Protein AF-J7TRX0-F1 (afdb_monomer_lite)

Secondary structure (DSSP, 8-state):
-HHHHHHHHHSS-HHHHHHHHHHHHHHHHHHHHHHHHHHHHHTT-SS-HHHHHHHHHHHHHHHHHHHHHTT-GGGHHHHHHHHHHHHHHHHHHHHHHHHHHHHHHHH--

pLDDT: mean 72.11, std 11.21, range [53.03, 91.88]

Sequence (109 aa):
MWNRFATSIYHDGTLHLFFVTYMQGYLLVLYLGGVFYYAFTYKRMGDGATLGLYAFLYLFGGILFHLISETKSQYTLPYIYLHIPMIAAGYNHMTQILTRYLKNSRKSS

Organism: NCBI:txid1200793

Foldseek 3Di:
DVVVVVCLCVPPHPNVVVVVVVVVVVVVLLLVLLVLLCVVVVVVDDPCVPVVVVSVCLSCVLVVCCVVCVVPCPPNVVSSVVSVVSSVVSVVVVVVVVVVVVVVVVVVD

Structure (mmCIF, N/CA/C/O backbone):
data_AF-J7TRX0-F1
#
_entry.id   AF-J7TRX0-F1
#
loop_
_atom_site.group_PDB
_atom_site.id
_atom_site.type_symbol
_atom_site.label_atom_id
_atom_site.label_alt_id
_atom_site.label_comp_id
_atom_site.label_asym_id
_atom_site.label_entity_id
_atom_site.label_seq_id
_atom_site.pdbx_PDB_ins_code
_atom_site.Cartn_x
_atom_site.Cartn_y
_atom_site.Cartn_z
_atom_site.occupancy
_atom_site.B_iso_or_equiv
_atom_site.auth_seq_id
_atom_site.auth_comp_id
_atom_site.auth_asym_id
_atom_site.auth_atom_id
_atom_site.pdbx_PDB_model_num
ATOM 1 N N . MET A 1 1 ? 21.380 -20.285 -25.958 1.00 53.56 1 MET A N 1
ATOM 2 C CA . MET A 1 1 ? 20.034 -20.165 -25.342 1.00 53.56 1 MET A CA 1
ATOM 3 C C . MET A 1 1 ? 19.886 -18.903 -24.493 1.00 53.56 1 MET A C 1
ATOM 5 O O . MET A 1 1 ? 18.871 -18.236 -24.631 1.00 53.56 1 MET A O 1
ATOM 9 N N . TRP A 1 2 ? 20.905 -18.518 -23.714 1.00 58.03 2 TRP A N 1
ATOM 10 C CA . TRP A 1 2 ? 20.918 -17.302 -22.881 1.00 58.03 2 TRP A CA 1
ATOM 11 C C . TRP A 1 2 ? 20.509 -16.012 -23.619 1.00 58.03 2 TRP A C 1
ATOM 13 O O . TRP A 1 2 ? 19.644 -15.282 -23.149 1.00 58.03 2 TRP A O 1
ATOM 23 N N . ASN A 1 3 ? 21.031 -15.793 -24.833 1.00 67.88 3 ASN A N 1
ATOM 24 C CA . ASN A 1 3 ? 20.712 -14.599 -25.626 1.00 67.88 3 ASN A CA 1
ATOM 25 C C . ASN A 1 3 ? 19.229 -14.468 -25.994 1.00 67.88 3 ASN A C 1
ATOM 27 O O . ASN A 1 3 ? 18.726 -13.352 -25.993 1.00 67.88 3 ASN A O 1
ATOM 31 N N . ARG A 1 4 ? 18.524 -15.577 -26.278 1.00 64.19 4 ARG A N 1
ATOM 32 C CA . ARG A 1 4 ? 17.093 -15.562 -26.649 1.00 64.19 4 ARG A CA 1
ATOM 33 C C . ARG A 1 4 ? 16.183 -15.330 -25.444 1.00 64.19 4 ARG A C 1
ATOM 35 O O . ARG A 1 4 ? 15.156 -14.677 -25.564 1.00 64.19 4 ARG A O 1
ATOM 42 N N . PHE A 1 5 ? 16.577 -15.853 -24.285 1.00 66.50 5 PHE A N 1
ATOM 43 C CA . PHE A 1 5 ? 15.843 -15.653 -23.041 1.00 66.50 5 PHE A CA 1
ATOM 44 C C . PHE A 1 5 ? 15.987 -14.209 -22.543 1.00 66.50 5 PHE A C 1
ATOM 46 O O . PHE A 1 5 ? 14.991 -13.564 -22.237 1.00 66.50 5 PHE A O 1
ATOM 53 N N . ALA A 1 6 ? 17.209 -13.665 -22.564 1.00 66.50 6 ALA A N 1
ATOM 54 C CA . ALA A 1 6 ? 17.463 -12.270 -22.212 1.00 66.50 6 ALA A CA 1
ATOM 55 C C . ALA A 1 6 ? 16.731 -11.298 -23.157 1.00 66.50 6 ALA A C 1
ATOM 57 O O . ALA A 1 6 ? 16.027 -10.409 -22.689 1.00 66.50 6 ALA A O 1
ATOM 58 N N . THR A 1 7 ? 16.796 -11.501 -24.479 1.00 63.34 7 THR A N 1
ATOM 59 C CA . THR A 1 7 ? 16.025 -10.660 -25.420 1.00 63.34 7 THR A CA 1
ATOM 60 C C . THR A 1 7 ? 14.518 -10.780 -25.203 1.00 63.34 7 THR A C 1
ATOM 62 O O . THR A 1 7 ? 13.842 -9.763 -25.204 1.00 63.34 7 THR A O 1
ATOM 65 N N . SER A 1 8 ? 13.986 -11.970 -24.914 1.00 66.31 8 SER A N 1
ATOM 66 C CA . SER A 1 8 ? 12.557 -12.144 -24.618 1.00 66.31 8 SER A CA 1
ATOM 67 C C . SER A 1 8 ? 12.074 -11.422 -23.349 1.00 66.31 8 SER A C 1
ATOM 69 O O . SER A 1 8 ? 10.871 -11.182 -23.232 1.00 66.31 8 SER A O 1
ATOM 71 N N . ILE A 1 9 ? 12.963 -11.128 -22.395 1.00 65.44 9 ILE A N 1
ATOM 72 C CA . ILE A 1 9 ? 12.647 -10.390 -21.160 1.00 65.44 9 ILE A CA 1
ATOM 73 C C . ILE A 1 9 ? 12.759 -8.874 -21.372 1.00 65.44 9 ILE A C 1
ATOM 75 O O . ILE A 1 9 ? 11.979 -8.121 -20.792 1.00 65.44 9 ILE A O 1
ATOM 79 N N . TYR A 1 10 ? 13.715 -8.425 -22.192 1.00 63.28 10 TYR A N 1
ATOM 80 C CA . TYR A 1 10 ? 14.049 -7.003 -22.344 1.00 63.28 10 TYR A CA 1
ATOM 81 C C . TYR A 1 10 ? 13.484 -6.330 -23.605 1.00 63.28 10 TYR A C 1
ATOM 83 O O . TYR A 1 10 ? 13.341 -5.114 -23.607 1.00 63.28 10 TYR A O 1
ATOM 91 N N . HIS A 1 11 ? 13.161 -7.081 -24.659 1.00 62.19 11 HIS A N 1
ATOM 92 C CA . HIS A 1 11 ? 12.665 -6.553 -25.934 1.00 62.19 11 HIS A CA 1
ATOM 93 C C . HIS A 1 11 ? 11.285 -7.129 -26.256 1.00 62.19 11 HIS A C 1
ATOM 95 O O . HIS A 1 11 ? 11.223 -8.182 -26.887 1.00 62.19 11 HIS A O 1
ATOM 101 N N . ASP A 1 12 ? 10.216 -6.463 -25.795 1.00 64.25 12 ASP A N 1
ATOM 102 C CA . ASP A 1 12 ? 8.802 -6.592 -26.225 1.00 64.25 12 ASP A CA 1
ATOM 103 C C . ASP A 1 12 ? 8.286 -8.014 -26.545 1.00 64.25 12 ASP A C 1
ATOM 105 O O . ASP A 1 12 ? 7.372 -8.223 -27.343 1.00 64.25 12 ASP A O 1
ATOM 109 N N . GLY A 1 13 ? 8.878 -9.029 -25.915 1.00 70.81 13 GLY A N 1
ATOM 110 C CA . GLY A 1 13 ? 8.511 -10.426 -26.068 1.00 70.81 13 GLY A CA 1
ATOM 111 C C . GLY A 1 13 ? 7.375 -10.809 -25.125 1.00 70.81 13 GLY A C 1
ATOM 112 O O . GLY A 1 13 ? 7.032 -10.094 -24.185 1.00 70.81 13 GLY A O 1
ATOM 113 N N . THR A 1 14 ? 6.814 -12.000 -25.307 1.00 74.62 14 THR A N 1
ATOM 114 C CA . THR A 1 14 ? 5.705 -12.493 -24.472 1.00 74.62 14 THR A CA 1
ATOM 115 C C . THR A 1 14 ? 6.067 -12.568 -22.981 1.00 74.62 14 THR A C 1
ATOM 117 O O . THR A 1 14 ? 5.218 -12.316 -22.129 1.00 74.62 14 THR A O 1
ATOM 120 N N . LEU A 1 15 ? 7.333 -12.865 -22.649 1.00 75.50 15 LEU A N 1
ATOM 121 C CA . LEU A 1 15 ? 7.813 -12.849 -21.261 1.00 75.50 15 LEU A CA 1
ATOM 122 C C . LEU A 1 15 ? 7.917 -11.428 -20.700 1.00 75.50 15 LEU A C 1
ATOM 124 O O . LEU A 1 15 ? 7.536 -11.221 -19.552 1.00 75.50 15 LEU A O 1
ATOM 128 N N . HIS A 1 16 ? 8.379 -10.458 -21.493 1.00 76.12 16 HIS A N 1
ATOM 129 C CA . HIS A 1 16 ? 8.372 -9.047 -21.106 1.00 76.12 16 HIS A CA 1
ATOM 130 C C . HIS A 1 16 ? 6.960 -8.598 -20.706 1.00 76.12 16 HIS A C 1
ATOM 132 O O . HIS A 1 16 ? 6.764 -8.099 -19.599 1.00 76.12 16 HIS A O 1
ATOM 138 N N . LEU A 1 17 ? 5.965 -8.884 -21.554 1.00 77.44 17 LEU A N 1
ATOM 139 C CA . LEU A 1 17 ? 4.565 -8.555 -21.281 1.00 77.44 17 LEU A CA 1
ATOM 140 C C . LEU A 1 17 ? 4.064 -9.227 -19.994 1.00 77.44 17 LEU A C 1
ATOM 142 O O . LEU A 1 17 ? 3.476 -8.565 -19.145 1.00 77.44 17 LEU A O 1
ATOM 146 N N . PHE A 1 18 ? 4.354 -10.520 -19.811 1.00 82.81 18 PHE A N 1
ATOM 147 C CA . PHE A 1 18 ? 3.988 -11.248 -18.595 1.00 82.81 18 PHE A CA 1
ATOM 148 C C . PHE A 1 18 ? 4.571 -10.599 -17.332 1.00 82.81 18 PHE A C 1
ATOM 150 O O . PHE A 1 18 ? 3.840 -10.366 -16.369 1.00 82.81 18 PHE A O 1
ATOM 157 N N . PHE A 1 19 ? 5.868 -10.275 -17.332 1.00 79.19 19 PHE A N 1
ATOM 158 C CA . PHE A 1 19 ? 6.520 -9.641 -16.186 1.00 79.19 19 PHE A CA 1
ATOM 159 C C . PHE A 1 19 ? 5.966 -8.242 -15.907 1.00 79.19 19 PHE A C 1
ATOM 161 O O . PHE A 1 19 ? 5.718 -7.918 -14.746 1.00 79.19 19 PHE A O 1
ATOM 168 N N . VAL A 1 20 ? 5.728 -7.433 -16.943 1.00 79.12 20 VAL A N 1
ATOM 169 C CA . VAL A 1 20 ? 5.147 -6.091 -16.793 1.00 79.12 20 VAL A CA 1
ATOM 170 C C . VAL A 1 20 ? 3.745 -6.178 -16.196 1.00 79.12 20 VAL A C 1
ATOM 172 O O . VAL A 1 20 ? 3.486 -5.551 -15.170 1.00 79.12 20 VAL A O 1
ATOM 175 N N . THR A 1 21 ? 2.862 -7.006 -16.760 1.00 81.06 21 THR A N 1
ATOM 176 C CA . THR A 1 21 ? 1.493 -7.172 -16.249 1.00 81.06 21 THR A CA 1
ATOM 177 C C . THR A 1 21 ? 1.485 -7.717 -14.821 1.00 81.06 21 THR A C 1
ATOM 179 O O . THR A 1 21 ? 0.727 -7.234 -13.979 1.00 81.06 21 THR A O 1
ATOM 182 N N . TYR A 1 22 ? 2.355 -8.682 -14.511 1.00 84.06 22 TYR A N 1
ATOM 183 C CA . TYR A 1 22 ? 2.491 -9.215 -13.157 1.00 84.06 22 TYR A CA 1
ATOM 184 C C . TYR A 1 22 ? 2.913 -8.131 -12.156 1.00 84.06 22 TYR A C 1
ATOM 186 O O . TYR A 1 22 ? 2.289 -7.983 -11.105 1.00 84.06 22 TYR A O 1
ATOM 194 N N . MET A 1 23 ? 3.939 -7.339 -12.483 1.00 81.56 23 MET A N 1
ATOM 195 C CA . MET A 1 23 ? 4.430 -6.284 -11.592 1.00 81.56 23 MET A CA 1
ATOM 196 C C . MET A 1 23 ? 3.418 -5.149 -11.430 1.00 81.56 23 MET A C 1
ATOM 198 O O . MET A 1 23 ? 3.254 -4.639 -10.323 1.00 81.56 23 MET A O 1
ATOM 202 N N . GLN A 1 24 ? 2.679 -4.802 -12.485 1.00 78.75 24 GLN A N 1
ATOM 203 C CA . GLN A 1 24 ? 1.558 -3.865 -12.398 1.00 78.75 24 GLN A CA 1
ATOM 204 C C . GLN A 1 24 ? 0.457 -4.386 -11.465 1.00 78.75 24 GLN A C 1
ATOM 206 O O . GLN A 1 24 ? -0.037 -3.640 -10.621 1.00 78.75 24 GLN A O 1
ATOM 211 N N . GLY A 1 25 ? 0.113 -5.675 -11.554 1.00 80.81 25 GLY A N 1
ATOM 212 C CA . GLY A 1 25 ? -0.827 -6.314 -10.631 1.00 80.81 25 GLY A CA 1
ATOM 213 C C . GLY A 1 25 ? -0.332 -6.299 -9.181 1.00 80.81 25 GLY A C 1
ATOM 214 O O . GLY A 1 25 ? -1.095 -5.994 -8.267 1.00 80.81 25 GLY A O 1
ATOM 215 N N . TYR A 1 26 ? 0.957 -6.559 -8.961 1.00 82.06 26 TYR A N 1
ATOM 216 C CA . TYR A 1 26 ? 1.570 -6.477 -7.635 1.00 82.06 26 TYR A CA 1
ATOM 217 C C . TYR A 1 26 ? 1.498 -5.058 -7.048 1.00 82.06 26 TYR A C 1
ATOM 219 O O . TYR A 1 26 ? 1.080 -4.876 -5.904 1.00 82.06 26 TYR A O 1
ATOM 227 N N . LEU A 1 27 ? 1.842 -4.041 -7.840 1.00 80.12 27 LEU A N 1
ATOM 228 C CA . LEU A 1 27 ? 1.738 -2.638 -7.436 1.00 80.12 27 LEU A CA 1
ATOM 229 C C . LEU A 1 27 ? 0.292 -2.240 -7.131 1.00 80.12 27 LEU A C 1
ATOM 231 O O . LEU A 1 27 ? 0.041 -1.575 -6.129 1.00 80.12 27 LEU A O 1
ATOM 235 N N . LEU A 1 28 ? -0.668 -2.703 -7.935 1.00 81.69 28 LEU A N 1
ATOM 236 C CA . LEU A 1 28 ? -2.092 -2.491 -7.683 1.00 81.69 28 LEU A CA 1
ATOM 237 C C . LEU A 1 28 ? -2.511 -3.037 -6.310 1.00 81.69 28 LEU A C 1
ATOM 239 O O . LEU A 1 28 ? -3.189 -2.339 -5.560 1.00 81.69 28 LEU A O 1
ATOM 243 N N . VAL A 1 29 ? -2.083 -4.253 -5.954 1.00 84.75 29 VAL A N 1
ATOM 244 C CA . VAL A 1 29 ? -2.337 -4.843 -4.627 1.00 84.75 29 VAL A CA 1
ATOM 245 C C . VAL A 1 29 ? -1.737 -3.963 -3.526 1.00 84.75 29 VAL A C 1
ATOM 247 O O . VAL A 1 29 ? -2.422 -3.613 -2.568 1.00 84.75 29 VAL A O 1
ATOM 250 N N . LEU A 1 30 ? -0.489 -3.517 -3.672 1.00 83.75 30 LEU A N 1
ATOM 251 C CA . LEU A 1 30 ? 0.126 -2.615 -2.695 1.00 83.75 30 LEU A CA 1
ATOM 252 C C . LEU A 1 30 ? -0.680 -1.318 -2.515 1.00 83.75 30 LEU A C 1
ATOM 254 O O . LEU A 1 30 ? -0.970 -0.924 -1.382 1.00 83.75 30 LEU A O 1
ATOM 258 N N . TYR A 1 31 ? -1.109 -0.690 -3.609 1.00 78.50 31 TYR A N 1
ATOM 259 C CA . TYR A 1 31 ? -1.929 0.518 -3.545 1.00 78.50 31 TYR A CA 1
ATOM 260 C C . TYR A 1 31 ? -3.297 0.268 -2.899 1.00 78.50 31 TYR A C 1
ATOM 262 O O . TYR A 1 31 ? -3.725 1.067 -2.065 1.00 78.50 31 TYR A O 1
ATOM 270 N N . LEU A 1 32 ? -3.956 -0.855 -3.201 1.00 81.38 32 LEU A N 1
ATOM 271 C CA . LEU A 1 32 ? -5.229 -1.230 -2.578 1.00 81.38 32 LEU A CA 1
ATOM 272 C C . LEU A 1 32 ? -5.108 -1.372 -1.056 1.00 81.38 32 LEU A C 1
ATOM 274 O O . LEU A 1 32 ? -5.974 -0.886 -0.330 1.00 81.38 32 LEU A O 1
ATOM 278 N N . GLY A 1 33 ? -4.023 -1.966 -0.552 1.00 82.38 33 GLY A N 1
ATOM 279 C CA . GLY A 1 33 ? -3.773 -2.032 0.891 1.00 82.38 33 GLY A CA 1
ATOM 280 C C . GLY A 1 33 ? -3.647 -0.654 1.545 1.00 82.38 33 GLY A C 1
ATOM 281 O O . GLY A 1 33 ? -4.206 -0.427 2.620 1.00 82.38 33 GLY A O 1
ATOM 282 N N . GLY A 1 34 ? -2.985 0.294 0.873 1.00 79.12 34 GLY A N 1
ATOM 283 C CA . GLY A 1 34 ? -2.921 1.692 1.309 1.00 79.12 34 GLY A CA 1
ATOM 284 C C . GLY A 1 34 ? -4.298 2.368 1.334 1.00 79.12 34 GLY A C 1
ATOM 285 O O . GLY A 1 34 ? -4.649 3.036 2.309 1.00 79.12 34 GLY A O 1
ATOM 286 N N . VAL A 1 35 ? -5.121 2.130 0.309 1.00 79.12 35 VAL A N 1
ATOM 287 C CA . VAL A 1 35 ? -6.510 2.617 0.251 1.00 79.12 35 VAL A CA 1
ATOM 288 C C . VAL A 1 35 ? -7.354 2.034 1.387 1.00 79.12 35 VAL A C 1
ATOM 290 O O . VAL A 1 35 ? -8.104 2.773 2.023 1.00 79.12 35 VAL A O 1
ATOM 293 N N . PHE A 1 36 ? -7.218 0.742 1.703 1.00 81.19 36 PHE A N 1
ATOM 294 C CA . PHE A 1 36 ? -7.931 0.131 2.829 1.00 81.19 36 PHE A CA 1
ATOM 295 C C . PHE A 1 36 ? -7.531 0.749 4.165 1.00 81.19 36 PHE A C 1
ATOM 297 O O . PHE A 1 36 ? -8.404 1.093 4.962 1.00 81.19 36 PHE A O 1
ATOM 304 N N . TYR A 1 37 ? -6.232 0.947 4.398 1.00 78.69 37 TYR A N 1
ATOM 305 C CA . TYR A 1 37 ? -5.752 1.636 5.594 1.00 78.69 37 TYR A CA 1
ATOM 306 C C . TYR A 1 37 ? -6.408 3.010 5.741 1.00 78.69 37 TYR A C 1
ATOM 308 O O . TYR A 1 37 ? -6.943 3.337 6.802 1.00 78.69 37 TYR A O 1
ATOM 316 N N . TYR A 1 38 ? -6.445 3.781 4.655 1.00 73.06 38 TYR A N 1
ATOM 317 C CA . TYR A 1 38 ? -7.095 5.082 4.640 1.00 73.06 38 TYR A CA 1
ATOM 318 C C . TYR A 1 38 ? -8.599 4.990 4.923 1.00 73.06 38 TYR A C 1
ATOM 320 O O . TYR A 1 38 ? -9.086 5.660 5.830 1.00 73.06 38 TYR A O 1
ATOM 328 N N . ALA A 1 39 ? -9.332 4.125 4.216 1.00 76.81 39 ALA A N 1
ATOM 329 C CA . ALA A 1 39 ? -10.782 3.984 4.359 1.00 76.81 39 ALA A CA 1
ATOM 330 C C . ALA A 1 39 ? -11.207 3.652 5.802 1.00 76.81 39 ALA A C 1
ATOM 332 O O . ALA A 1 39 ? -12.226 4.149 6.289 1.00 76.81 39 ALA A O 1
ATOM 333 N N . PHE A 1 40 ? -10.412 2.846 6.512 1.00 74.31 40 PHE A N 1
ATOM 334 C CA . PHE A 1 40 ? -10.683 2.494 7.906 1.00 74.31 40 PHE A CA 1
ATOM 335 C C . PHE A 1 40 ? -10.224 3.553 8.909 1.00 74.31 40 PHE A C 1
ATOM 337 O O . PHE A 1 40 ? -10.846 3.698 9.964 1.00 74.31 40 PHE A O 1
ATOM 344 N N . THR A 1 41 ? -9.176 4.310 8.589 1.00 70.69 41 THR A N 1
ATOM 345 C CA . THR A 1 41 ? -8.653 5.363 9.470 1.00 70.69 41 THR A CA 1
ATOM 346 C C . THR A 1 41 ? -9.468 6.656 9.346 1.00 70.69 41 THR A C 1
ATOM 348 O O . THR A 1 41 ? -9.716 7.315 10.353 1.00 70.69 41 THR A O 1
ATOM 351 N N . TYR A 1 42 ? -10.001 6.953 8.155 1.00 64.75 42 TYR A N 1
ATOM 352 C CA . TYR A 1 42 ? -10.843 8.121 7.867 1.00 64.75 42 TYR A CA 1
ATOM 353 C C . TYR A 1 42 ? -12.075 8.203 8.778 1.00 64.75 42 TYR A C 1
ATOM 355 O O . TYR A 1 42 ? -12.379 9.254 9.331 1.00 64.75 42 TYR A O 1
ATOM 363 N N . LYS A 1 43 ? -12.753 7.072 9.023 1.00 59.75 43 LYS A N 1
ATOM 364 C CA . LYS A 1 43 ? -13.933 7.012 9.908 1.00 59.75 43 LYS A CA 1
ATOM 365 C C . LYS A 1 43 ? -13.624 7.202 11.396 1.00 59.75 43 LYS A C 1
ATOM 367 O O . LYS A 1 43 ? -14.549 7.374 12.184 1.00 59.75 43 LYS A O 1
ATOM 372 N N . ARG A 1 44 ? -12.355 7.097 11.798 1.00 62.31 44 ARG A N 1
ATOM 373 C CA . ARG A 1 44 ? -11.923 7.090 13.204 1.00 62.31 44 ARG A CA 1
ATOM 374 C C . ARG A 1 44 ? -11.378 8.442 13.672 1.00 62.31 44 ARG A C 1
ATOM 376 O O . ARG A 1 44 ? -11.002 8.565 14.832 1.00 62.31 44 ARG A O 1
ATOM 383 N N . MET A 1 45 ? -11.337 9.433 12.783 1.00 56.81 45 MET A N 1
ATOM 384 C CA . MET A 1 45 ? -10.726 10.739 13.009 1.00 56.81 45 MET A CA 1
ATOM 385 C C . MET A 1 45 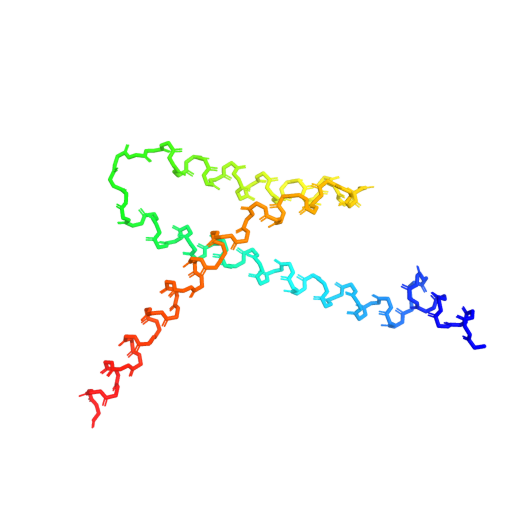? -11.799 11.832 12.997 1.00 56.81 45 MET A C 1
ATOM 387 O O . MET A 1 45 ? -12.295 12.200 11.939 1.00 56.81 45 MET A O 1
ATOM 391 N N . GLY A 1 46 ? -12.165 12.353 14.170 1.00 63.28 46 GLY A N 1
ATOM 392 C CA . GLY A 1 46 ? -12.795 13.680 14.263 1.00 63.28 46 GLY A CA 1
ATOM 393 C C . GLY A 1 46 ? -11.749 14.782 14.051 1.00 63.28 46 GLY A C 1
ATOM 394 O O . GLY A 1 46 ? -10.587 14.512 14.338 1.00 63.28 46 GLY A O 1
ATOM 395 N N . ASP A 1 47 ? -12.160 15.953 13.529 1.00 55.22 47 ASP A N 1
ATOM 396 C CA . ASP A 1 47 ? -11.484 17.264 13.294 1.00 55.22 47 ASP A CA 1
ATOM 397 C C . ASP A 1 47 ? -9.972 17.342 12.951 1.00 55.22 47 ASP A C 1
ATOM 399 O O . ASP A 1 47 ? -9.431 18.417 12.698 1.00 55.22 47 ASP A O 1
ATOM 403 N N . GLY A 1 48 ? -9.260 16.225 12.847 1.00 59.16 48 GLY A N 1
ATOM 404 C CA . GLY A 1 48 ? -7.846 16.126 12.512 1.00 59.16 48 GLY A CA 1
ATOM 405 C C . GLY A 1 48 ? -7.628 16.130 11.005 1.00 59.16 48 GLY A C 1
ATOM 406 O O . GLY A 1 48 ? -7.159 15.142 10.439 1.00 59.16 48 GLY A O 1
ATOM 407 N N . ALA A 1 49 ? -7.954 17.249 10.352 1.00 55.50 49 ALA A N 1
ATOM 408 C CA . ALA A 1 49 ? -7.766 17.472 8.915 1.00 55.50 49 ALA A CA 1
ATOM 409 C C . ALA A 1 49 ? -6.316 17.218 8.435 1.00 55.50 49 ALA A C 1
ATOM 411 O O . ALA A 1 49 ? -6.084 16.898 7.271 1.00 55.50 49 ALA A O 1
ATOM 412 N N . THR A 1 50 ? -5.337 17.286 9.338 1.00 58.78 50 THR A N 1
ATOM 413 C CA . THR A 1 50 ? -3.899 17.155 9.071 1.00 58.78 50 THR A CA 1
ATOM 414 C C . THR A 1 50 ? -3.474 15.761 8.603 1.00 58.78 50 THR A C 1
ATOM 416 O O . THR A 1 50 ? -2.640 15.656 7.707 1.00 58.78 50 THR A O 1
ATOM 419 N N . LEU A 1 51 ? -4.049 14.683 9.149 1.00 59.12 51 LEU A N 1
ATOM 420 C CA . LEU A 1 51 ? -3.683 13.307 8.771 1.00 59.12 51 LEU A CA 1
ATOM 421 C C . LEU A 1 51 ? -4.353 12.862 7.467 1.00 59.12 51 LEU A C 1
ATOM 423 O O . LEU A 1 51 ? -3.730 12.163 6.670 1.00 59.12 51 LEU A O 1
ATOM 427 N N . GLY A 1 52 ? -5.579 13.329 7.208 1.00 57.66 52 GLY A N 1
ATOM 428 C CA . GLY A 1 52 ? -6.252 13.147 5.920 1.00 57.66 52 GLY A CA 1
ATOM 429 C C . GLY A 1 52 ? -5.522 13.859 4.779 1.00 57.66 52 GLY A C 1
ATOM 430 O O . GLY A 1 52 ? -5.366 13.281 3.706 1.00 57.66 52 GLY A O 1
ATOM 431 N N . LEU A 1 53 ? -5.002 15.067 5.032 1.00 57.53 53 LEU A N 1
ATOM 432 C CA . LEU A 1 53 ? -4.190 15.821 4.074 1.00 57.53 53 LEU A CA 1
ATOM 433 C C . LEU A 1 53 ? -2.827 15.156 3.826 1.00 57.53 53 LEU A C 1
ATOM 435 O O . LEU A 1 53 ? -2.413 15.042 2.678 1.00 57.53 53 LEU A O 1
ATOM 439 N N . TYR A 1 54 ? -2.160 14.666 4.880 1.00 61.06 54 TYR A N 1
ATOM 440 C CA . TYR A 1 54 ? -0.912 13.903 4.758 1.00 61.06 54 TYR A CA 1
ATOM 441 C C . TYR A 1 54 ? -1.121 12.613 3.965 1.00 61.06 54 TYR A C 1
ATOM 443 O O . TYR A 1 54 ? -0.355 12.331 3.054 1.00 61.06 54 TYR A O 1
ATOM 451 N N . ALA A 1 55 ? -2.180 11.858 4.257 1.00 59.09 55 ALA A N 1
ATOM 452 C CA . ALA A 1 55 ? -2.510 10.634 3.538 1.00 59.09 55 ALA A CA 1
ATOM 453 C C . ALA A 1 55 ? -2.891 10.903 2.075 1.00 59.09 55 ALA A C 1
ATOM 455 O O . ALA A 1 55 ? -2.480 10.146 1.203 1.00 59.09 55 ALA A O 1
ATOM 456 N N . PHE A 1 56 ? -3.613 11.993 1.789 1.00 62.41 56 PHE A N 1
ATOM 457 C CA . PHE A 1 56 ? -3.922 12.421 0.424 1.00 62.41 56 PHE A CA 1
ATOM 458 C C . PHE A 1 56 ? -2.653 12.819 -0.334 1.00 62.41 56 PHE A C 1
ATOM 460 O O . PHE A 1 56 ? -2.412 12.289 -1.410 1.00 62.41 56 PHE A O 1
ATOM 467 N N . LEU A 1 57 ? -1.793 13.660 0.250 1.00 62.81 57 LEU A N 1
ATOM 468 C CA . LEU A 1 57 ? -0.492 14.040 -0.316 1.00 62.81 57 LEU A CA 1
ATOM 469 C C . LEU A 1 57 ? 0.440 12.842 -0.523 1.00 62.81 57 LEU A C 1
ATOM 471 O O . LEU A 1 57 ? 1.283 12.886 -1.410 1.00 62.81 57 LEU A O 1
ATOM 475 N N . TYR A 1 58 ? 0.286 11.771 0.256 1.00 63.50 58 TYR A N 1
ATOM 476 C CA . TYR A 1 58 ? 1.081 10.551 0.129 1.00 63.50 58 TYR A CA 1
ATOM 477 C C . TYR A 1 58 ? 0.482 9.577 -0.914 1.00 63.50 58 TYR A C 1
ATOM 479 O O . TYR A 1 58 ? 1.185 9.048 -1.762 1.00 63.50 58 TYR A O 1
ATOM 487 N N . LEU A 1 59 ? -0.839 9.403 -0.984 1.00 66.31 59 LEU A N 1
ATOM 488 C CA . LEU A 1 59 ? -1.466 8.607 -2.053 1.00 66.31 59 LEU A CA 1
ATOM 489 C C . LEU A 1 59 ? -1.331 9.287 -3.425 1.00 66.31 59 LEU A C 1
ATOM 491 O O . LEU A 1 59 ? -0.888 8.657 -4.384 1.00 66.31 59 LEU A O 1
ATOM 49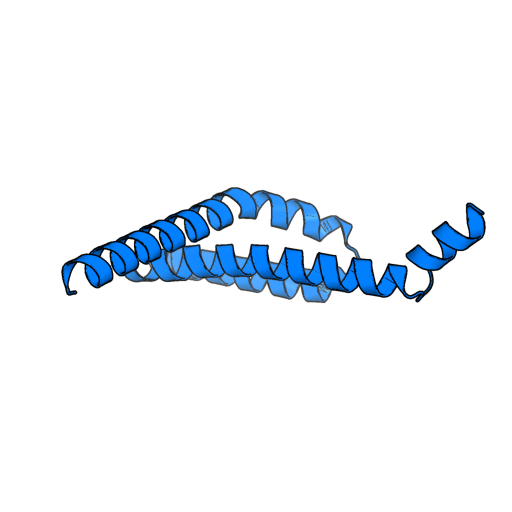5 N N . PHE A 1 60 ? -1.642 10.585 -3.510 1.00 65.06 60 PHE A N 1
ATOM 496 C CA . PHE A 1 60 ? -1.411 11.379 -4.720 1.00 65.06 60 PHE A CA 1
ATOM 497 C C . PHE A 1 60 ? 0.078 11.550 -4.991 1.00 65.06 60 PHE A C 1
ATOM 499 O O . PHE A 1 60 ? 0.475 11.470 -6.144 1.00 65.06 60 PHE A O 1
ATOM 506 N N . GLY A 1 61 ? 0.906 11.726 -3.958 1.00 64.12 61 GLY A N 1
ATOM 507 C CA . GLY A 1 61 ? 2.359 11.784 -4.084 1.00 64.12 61 GLY A CA 1
ATOM 508 C C . GLY A 1 61 ? 2.908 10.515 -4.711 1.00 64.12 61 GLY A C 1
ATOM 509 O O . GLY A 1 61 ? 3.605 10.606 -5.703 1.00 64.12 61 GLY A O 1
ATOM 510 N N . GLY A 1 62 ? 2.527 9.337 -4.220 1.00 64.38 62 GLY A N 1
ATOM 511 C CA . GLY A 1 62 ? 2.927 8.051 -4.782 1.00 64.38 62 GLY A CA 1
ATOM 512 C C . GLY A 1 62 ? 2.461 7.827 -6.205 1.00 64.38 62 GLY A C 1
ATOM 513 O O . GLY A 1 62 ? 3.258 7.387 -7.019 1.00 64.38 62 GLY A O 1
ATOM 514 N N . ILE A 1 63 ? 1.204 8.146 -6.517 1.00 67.56 63 ILE A N 1
ATOM 515 C CA . ILE A 1 63 ? 0.634 7.951 -7.856 1.00 67.56 63 ILE A CA 1
ATOM 516 C C . ILE A 1 63 ? 1.205 8.966 -8.858 1.00 67.56 63 ILE A C 1
ATOM 518 O O . ILE A 1 63 ? 1.627 8.557 -9.937 1.00 67.56 63 ILE A O 1
ATOM 522 N N . LEU A 1 64 ? 1.299 10.260 -8.509 1.00 63.47 64 LEU A N 1
ATOM 523 C CA . LEU A 1 64 ? 1.984 11.260 -9.344 1.00 63.47 64 LEU A CA 1
ATOM 524 C C . LEU A 1 64 ? 3.453 10.906 -9.504 1.00 63.47 64 LEU A C 1
ATOM 526 O O . LEU A 1 64 ? 4.000 11.043 -10.591 1.00 63.47 64 LEU A O 1
ATOM 530 N N . PHE A 1 65 ? 4.098 10.457 -8.431 1.00 62.12 65 PHE A N 1
ATOM 531 C CA . PHE A 1 65 ? 5.492 10.069 -8.481 1.00 62.12 65 PHE A CA 1
ATOM 532 C C . PHE A 1 65 ? 5.676 8.854 -9.379 1.00 62.12 65 PHE A C 1
ATOM 534 O O . PHE A 1 65 ? 6.611 8.837 -10.161 1.00 62.12 65 PHE A O 1
ATOM 541 N N . HIS A 1 66 ? 4.783 7.870 -9.349 1.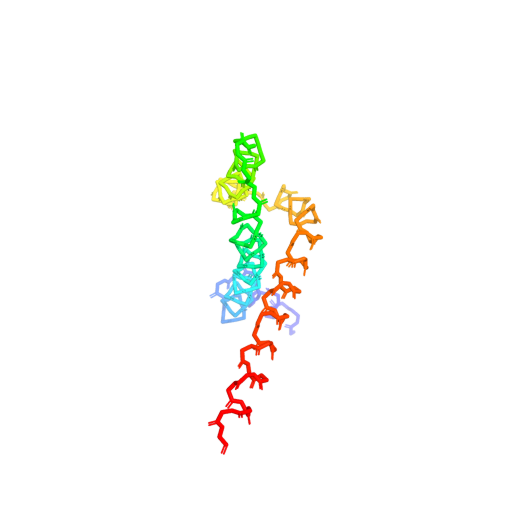00 62.84 66 HIS A N 1
ATOM 542 C CA . HIS A 1 66 ? 4.837 6.716 -10.242 1.00 62.84 66 HIS A CA 1
ATOM 543 C C . HIS A 1 66 ? 4.582 7.103 -11.708 1.00 62.84 66 HIS A C 1
ATOM 545 O O . HIS A 1 66 ? 5.342 6.675 -12.568 1.00 62.84 66 HIS A O 1
ATOM 551 N N . LEU A 1 67 ? 3.606 7.981 -11.986 1.00 63.69 67 LEU A N 1
ATOM 552 C CA . LEU A 1 67 ? 3.350 8.509 -13.336 1.00 63.69 67 LEU A CA 1
ATOM 553 C C . LEU A 1 67 ? 4.521 9.349 -13.877 1.00 63.69 67 LEU A C 1
ATOM 555 O O . LEU A 1 67 ? 4.870 9.249 -15.045 1.00 63.69 67 LEU A O 1
ATOM 559 N N . ILE A 1 68 ? 5.138 10.192 -13.044 1.00 60.34 68 ILE A N 1
ATOM 560 C CA . ILE A 1 68 ? 6.254 11.059 -13.459 1.00 60.34 68 ILE A CA 1
ATOM 561 C C . ILE A 1 68 ? 7.566 10.256 -13.520 1.00 60.34 68 ILE A C 1
ATOM 563 O O . ILE A 1 68 ? 8.372 10.446 -14.430 1.00 60.34 68 ILE A O 1
ATOM 567 N N . SER A 1 69 ? 7.781 9.329 -12.579 1.00 53.03 69 SER A N 1
ATOM 568 C CA . SER A 1 69 ? 8.954 8.440 -12.505 1.00 53.03 69 SER A CA 1
ATOM 569 C C . SER A 1 69 ? 8.856 7.197 -13.382 1.00 53.03 69 SER A C 1
ATOM 571 O O . SER A 1 69 ? 9.809 6.420 -13.412 1.00 53.03 69 SER A O 1
ATOM 573 N N . GLU A 1 70 ? 7.803 7.052 -14.187 1.00 54.12 70 GLU A N 1
ATOM 574 C CA . GLU A 1 70 ? 7.795 6.144 -15.340 1.00 54.12 70 GLU A CA 1
ATOM 575 C C . GLU A 1 70 ? 9.022 6.404 -16.250 1.00 54.12 70 GLU A C 1
ATOM 577 O O . GLU A 1 70 ? 9.508 5.507 -16.933 1.00 54.12 70 GLU A O 1
ATOM 582 N N . THR A 1 71 ? 9.640 7.592 -16.144 1.00 54.28 71 THR A N 1
ATOM 583 C CA . THR A 1 71 ? 10.944 7.903 -16.745 1.00 54.28 71 THR A CA 1
ATOM 584 C C . THR A 1 71 ? 12.186 7.399 -15.981 1.00 54.28 71 THR A C 1
ATOM 586 O O . THR A 1 71 ? 13.225 7.255 -16.626 1.00 54.28 71 THR A O 1
ATOM 589 N N . LYS A 1 72 ? 12.144 7.098 -14.664 1.00 54.41 72 LYS A N 1
ATOM 590 C CA . LYS A 1 72 ? 13.245 6.486 -13.865 1.00 54.41 72 LYS A CA 1
ATOM 591 C C . LYS A 1 72 ? 12.755 5.732 -12.603 1.00 54.41 72 LYS A C 1
ATOM 593 O O . LYS A 1 72 ? 12.462 6.349 -11.577 1.00 54.41 72 LYS A O 1
ATOM 598 N N . SER A 1 73 ? 12.824 4.393 -12.604 1.00 61.22 73 SER A N 1
ATOM 599 C CA . SER A 1 73 ? 12.368 3.521 -11.491 1.00 61.22 73 SER A CA 1
ATOM 600 C C . SER A 1 73 ? 13.091 3.718 -10.145 1.00 61.22 73 SER A C 1
ATOM 602 O O . SER A 1 73 ? 12.552 3.375 -9.090 1.00 61.22 73 SER A O 1
ATOM 604 N N . GLN A 1 74 ? 14.293 4.300 -10.161 1.00 65.62 74 GLN A N 1
ATOM 605 C CA . GLN A 1 74 ? 15.198 4.424 -9.008 1.00 65.62 74 GLN A CA 1
ATOM 606 C C . GLN A 1 74 ? 14.602 5.145 -7.789 1.00 65.62 74 GLN A C 1
ATOM 608 O O . GLN A 1 74 ? 15.060 4.955 -6.667 1.00 65.62 74 GLN A O 1
ATOM 613 N N . TYR A 1 75 ? 13.569 5.955 -7.991 1.00 60.84 75 TYR A N 1
ATOM 614 C CA . TYR A 1 75 ? 12.956 6.735 -6.922 1.00 60.84 75 TYR A CA 1
ATOM 615 C C . TYR A 1 75 ? 11.621 6.162 -6.425 1.00 60.84 75 TYR A C 1
ATOM 617 O O . TYR A 1 75 ? 11.106 6.583 -5.394 1.00 60.84 75 TYR A O 1
ATOM 625 N N . THR A 1 76 ? 11.059 5.186 -7.139 1.00 66.94 76 THR A N 1
ATOM 626 C CA . THR A 1 76 ? 9.807 4.528 -6.750 1.00 66.94 76 THR A CA 1
ATOM 627 C C . THR A 1 76 ? 10.031 3.579 -5.564 1.00 66.94 76 THR A C 1
ATOM 629 O O . THR A 1 76 ? 9.191 3.478 -4.670 1.00 66.94 76 THR A O 1
ATOM 632 N N . LEU A 1 77 ? 11.169 2.877 -5.529 1.00 70.06 77 LEU A N 1
ATOM 633 C CA . LEU A 1 77 ? 11.429 1.812 -4.550 1.00 70.06 77 LEU A CA 1
ATOM 634 C C . LEU A 1 77 ? 11.441 2.282 -3.081 1.00 70.06 77 LEU A C 1
A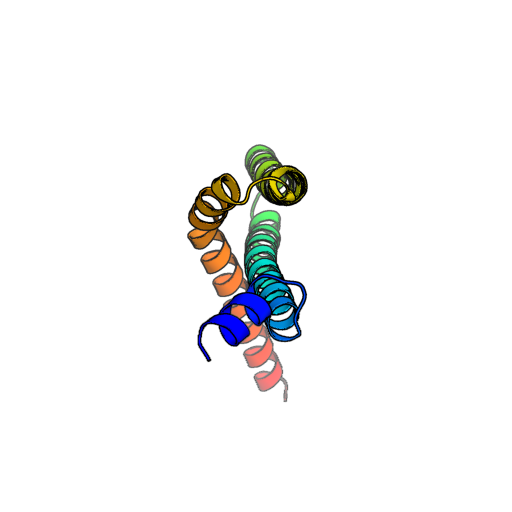TOM 636 O O . LEU A 1 77 ? 10.784 1.632 -2.263 1.00 70.06 77 LEU A O 1
ATOM 640 N N . PRO A 1 78 ? 12.102 3.400 -2.712 1.00 69.81 78 PRO A N 1
ATOM 641 C CA . PRO A 1 78 ? 12.053 3.914 -1.340 1.00 69.81 78 PRO A CA 1
ATOM 642 C C . PRO A 1 78 ? 10.626 4.238 -0.889 1.00 69.81 78 PRO A C 1
ATOM 644 O O . PRO A 1 78 ? 10.262 4.028 0.267 1.00 69.81 78 PRO A O 1
ATOM 647 N N . TYR A 1 79 ? 9.802 4.709 -1.824 1.00 68.38 79 TYR A N 1
ATOM 648 C CA . TYR A 1 79 ? 8.431 5.108 -1.559 1.00 68.38 79 TYR A CA 1
ATOM 649 C C . TYR A 1 79 ? 7.535 3.918 -1.213 1.00 68.38 79 TYR A C 1
ATOM 651 O O . TYR A 1 79 ? 6.761 3.970 -0.256 1.00 68.38 79 TYR A O 1
ATOM 659 N N . ILE A 1 80 ? 7.689 2.819 -1.956 1.00 73.06 80 ILE A N 1
ATOM 660 C CA . ILE A 1 80 ? 7.004 1.554 -1.677 1.00 73.06 80 ILE A CA 1
ATOM 661 C C . ILE A 1 80 ? 7.414 1.021 -0.301 1.00 73.06 80 ILE A C 1
ATOM 663 O O . ILE A 1 80 ? 6.557 0.598 0.470 1.00 73.06 80 ILE A O 1
ATOM 667 N N . TYR A 1 81 ? 8.703 1.087 0.039 1.00 75.88 81 TYR A N 1
ATOM 668 C CA . TYR A 1 81 ? 9.213 0.593 1.321 1.00 75.88 81 TYR A CA 1
ATOM 669 C C . TYR A 1 81 ? 8.595 1.307 2.525 1.00 75.88 81 TYR A C 1
ATOM 671 O O . TYR A 1 81 ? 8.174 0.656 3.482 1.00 75.88 81 TYR A O 1
ATOM 679 N N . LEU A 1 82 ? 8.485 2.636 2.461 1.00 74.12 82 LEU A N 1
ATOM 680 C CA . LEU A 1 82 ? 7.856 3.434 3.517 1.00 74.12 82 LEU A CA 1
ATOM 681 C C . LEU A 1 82 ? 6.354 3.138 3.665 1.00 74.12 82 LEU A C 1
ATOM 683 O O . LEU A 1 82 ? 5.798 3.300 4.750 1.00 74.12 82 LEU A O 1
ATOM 687 N N . HIS A 1 83 ? 5.704 2.656 2.604 1.00 72.69 83 HIS A N 1
ATOM 688 C CA . HIS A 1 83 ? 4.288 2.295 2.617 1.00 72.69 83 HIS A CA 1
ATOM 689 C C . HIS A 1 83 ? 3.981 0.931 3.244 1.00 72.69 83 HIS A C 1
ATOM 691 O O . HIS A 1 83 ? 2.848 0.727 3.688 1.00 72.69 83 HIS A O 1
ATOM 697 N N . ILE A 1 84 ? 4.945 0.003 3.302 1.00 81.62 84 ILE A N 1
ATOM 698 C CA . ILE A 1 84 ? 4.710 -1.392 3.724 1.00 81.62 84 ILE A CA 1
ATOM 699 C C . ILE A 1 84 ? 3.941 -1.503 5.057 1.00 81.62 84 ILE A C 1
ATOM 701 O O . ILE A 1 84 ? 2.961 -2.253 5.097 1.00 81.62 84 ILE A O 1
ATOM 705 N N . PRO A 1 85 ? 4.289 -0.765 6.133 1.00 79.88 85 PRO A N 1
ATOM 706 C CA . PRO A 1 85 ? 3.577 -0.880 7.406 1.00 79.88 85 PRO A CA 1
ATOM 707 C C . PRO A 1 85 ? 2.102 -0.467 7.311 1.00 79.88 85 PRO A C 1
ATOM 709 O O . PRO A 1 85 ? 1.237 -1.117 7.899 1.00 79.88 85 PRO A O 1
ATOM 712 N N . MET A 1 86 ? 1.798 0.583 6.541 1.00 77.44 86 MET A N 1
ATOM 713 C CA . MET A 1 86 ? 0.423 1.055 6.357 1.00 77.44 86 MET A CA 1
ATOM 714 C C . MET A 1 86 ? -0.386 0.097 5.485 1.00 77.44 86 MET A C 1
ATOM 716 O O . MET A 1 86 ? -1.522 -0.218 5.824 1.00 77.44 86 MET A O 1
ATOM 720 N N . ILE A 1 87 ? 0.214 -0.431 4.415 1.00 83.56 87 ILE A N 1
ATOM 721 C CA . ILE A 1 87 ? -0.396 -1.464 3.565 1.00 83.56 87 ILE A CA 1
ATOM 722 C C . ILE A 1 87 ? -0.761 -2.690 4.411 1.00 83.56 87 ILE A C 1
ATOM 724 O O . ILE A 1 87 ? -1.894 -3.172 4.356 1.00 83.56 87 ILE A O 1
ATOM 728 N N . ALA A 1 88 ? 0.171 -3.159 5.246 1.00 86.62 88 ALA A N 1
ATOM 729 C CA . ALA A 1 88 ? -0.055 -4.285 6.144 1.00 86.62 88 ALA A CA 1
ATOM 730 C C . ALA A 1 88 ? -1.183 -4.002 7.150 1.00 86.62 88 ALA A C 1
ATOM 732 O O . ALA A 1 88 ? -2.065 -4.842 7.347 1.00 86.62 88 ALA A O 1
ATOM 733 N N . ALA A 1 89 ? -1.203 -2.807 7.750 1.00 83.38 89 ALA A N 1
ATOM 734 C CA . ALA A 1 89 ? -2.272 -2.393 8.652 1.00 83.38 89 ALA A CA 1
ATOM 735 C C . ALA A 1 89 ? -3.636 -2.338 7.939 1.00 83.38 89 ALA A C 1
ATOM 737 O O . ALA A 1 89 ? -4.623 -2.852 8.468 1.00 83.38 89 ALA A O 1
ATOM 738 N N . GLY A 1 90 ? -3.698 -1.787 6.724 1.00 84.94 90 GLY A N 1
ATOM 739 C CA . GLY A 1 90 ? -4.917 -1.718 5.916 1.00 84.94 90 GLY A CA 1
ATOM 740 C C . GLY A 1 90 ? -5.500 -3.089 5.600 1.00 84.94 90 GLY A C 1
ATOM 741 O O . GLY A 1 90 ? -6.689 -3.326 5.831 1.00 84.94 90 GLY A O 1
ATOM 742 N N . TYR A 1 91 ? -4.654 -4.024 5.167 1.00 89.12 91 TYR A N 1
ATOM 743 C CA . TYR A 1 91 ? -5.069 -5.405 4.934 1.00 89.12 91 TYR A CA 1
ATOM 744 C C . TYR A 1 91 ? -5.509 -6.114 6.212 1.00 89.12 91 TYR A C 1
ATOM 746 O O . TYR A 1 91 ? -6.535 -6.789 6.201 1.00 89.12 91 TYR A O 1
ATOM 754 N N . ASN A 1 92 ? -4.800 -5.930 7.326 1.00 90.31 92 ASN A N 1
ATOM 755 C CA . ASN A 1 92 ? -5.197 -6.507 8.610 1.00 90.31 92 ASN A CA 1
ATOM 756 C C . ASN A 1 92 ? -6.574 -5.991 9.073 1.00 90.31 92 ASN A C 1
ATOM 758 O O . ASN A 1 92 ? -7.414 -6.751 9.552 1.00 90.31 92 ASN A O 1
ATOM 762 N N . HIS A 1 93 ? -6.853 -4.699 8.892 1.00 84.62 93 HIS A N 1
ATOM 763 C CA . HIS A 1 93 ? -8.174 -4.147 9.188 1.00 84.62 93 HIS A CA 1
ATOM 764 C C . HIS A 1 93 ? -9.264 -4.728 8.277 1.00 84.62 93 HIS A C 1
ATOM 766 O O . HIS A 1 93 ? -10.332 -5.108 8.766 1.00 84.62 93 HIS A O 1
ATOM 772 N N . MET A 1 94 ? -8.984 -4.862 6.977 1.00 89.62 94 MET A N 1
ATOM 773 C CA . MET A 1 94 ? -9.901 -5.480 6.017 1.00 89.62 94 MET A CA 1
ATOM 774 C C . MET A 1 94 ? -10.228 -6.927 6.403 1.00 89.62 94 MET A C 1
ATOM 776 O O . MET A 1 94 ? -11.401 -7.298 6.462 1.00 89.62 94 MET A O 1
ATOM 780 N N . THR A 1 95 ? -9.215 -7.744 6.701 1.00 90.81 95 THR A N 1
ATOM 781 C CA . THR A 1 95 ? -9.405 -9.160 7.047 1.00 90.81 95 THR A CA 1
ATOM 782 C C . THR A 1 95 ? -10.180 -9.322 8.347 1.00 90.81 95 THR A C 1
ATOM 784 O O . THR A 1 95 ? -11.062 -10.177 8.425 1.00 90.81 95 THR A O 1
ATOM 787 N N . GLN A 1 96 ? -9.938 -8.476 9.352 1.00 90.31 96 GLN A N 1
ATOM 788 C CA . GLN A 1 96 ? -10.716 -8.479 10.593 1.00 90.31 96 GLN A CA 1
ATOM 789 C C . GLN A 1 96 ? -12.193 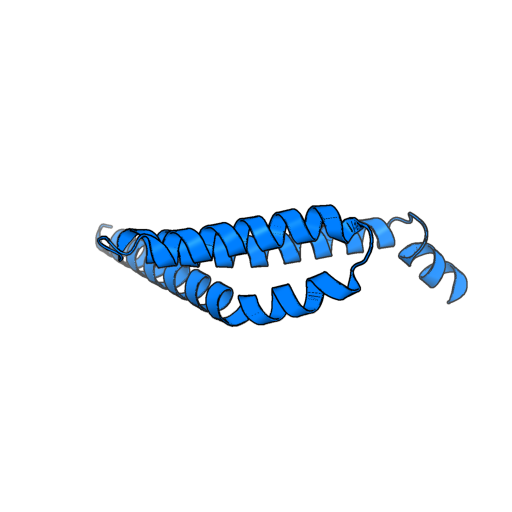-8.172 10.343 1.00 90.31 96 GLN A C 1
ATOM 791 O O . GLN A 1 96 ? -13.067 -8.843 10.896 1.00 90.31 96 GLN A O 1
ATOM 796 N N . ILE A 1 97 ? -12.487 -7.174 9.510 1.00 87.69 97 ILE A N 1
ATOM 797 C CA . ILE A 1 97 ? -13.862 -6.802 9.170 1.00 87.69 97 ILE A CA 1
ATOM 798 C C . ILE A 1 97 ? -14.540 -7.927 8.392 1.00 87.69 97 ILE A C 1
ATOM 800 O O . ILE A 1 97 ? -15.631 -8.352 8.771 1.00 87.69 97 ILE A O 1
ATOM 804 N N . LEU A 1 98 ? -13.870 -8.471 7.376 1.00 90.56 98 LEU A N 1
ATOM 805 C CA . LEU A 1 98 ? -14.372 -9.595 6.591 1.00 90.56 98 LEU A CA 1
ATOM 806 C C . LEU A 1 98 ? -14.664 -10.811 7.481 1.00 90.56 98 LEU A C 1
ATOM 808 O O . LEU A 1 98 ? -15.737 -11.403 7.397 1.00 90.56 98 LEU A O 1
ATOM 812 N N . THR A 1 99 ? -13.757 -11.130 8.406 1.00 91.88 99 THR A N 1
ATOM 813 C CA . THR A 1 99 ? -13.928 -12.237 9.358 1.00 91.88 99 THR A CA 1
ATOM 814 C C . THR A 1 99 ? -15.146 -12.026 10.259 1.00 91.88 99 THR A C 1
ATOM 816 O O . THR A 1 99 ? -15.906 -12.964 10.504 1.00 91.88 99 THR A O 1
ATOM 819 N N . ARG A 1 100 ? -15.375 -10.795 10.741 1.00 90.62 100 ARG A N 1
ATOM 820 C CA . ARG A 1 100 ? -16.564 -10.453 11.542 1.00 90.62 100 ARG A CA 1
ATOM 821 C C . ARG A 1 100 ? -17.852 -10.604 10.733 1.00 90.62 100 ARG A C 1
ATOM 823 O O . ARG A 1 100 ? -18.804 -11.190 11.243 1.00 90.62 100 ARG A 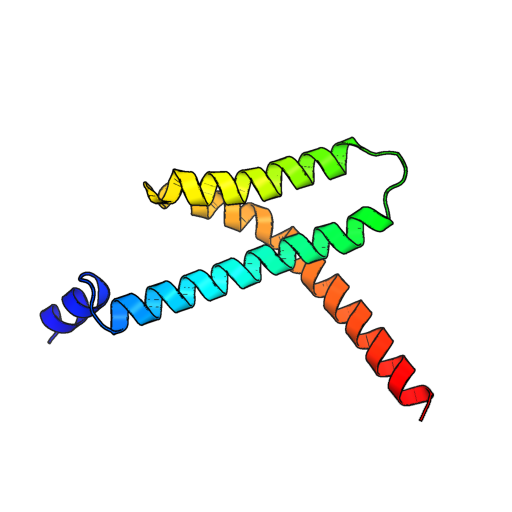O 1
ATOM 830 N N . TYR A 1 101 ? -17.869 -10.136 9.485 1.00 89.69 101 TYR A N 1
ATOM 831 C CA . TYR A 1 101 ? -19.018 -10.295 8.591 1.00 89.69 101 TYR A CA 1
ATOM 832 C C . TYR A 1 101 ? -19.337 -11.768 8.322 1.00 89.69 101 TYR A C 1
ATOM 834 O O . TYR A 1 101 ? -20.479 -12.185 8.509 1.00 89.69 101 TYR A O 1
ATOM 842 N N . LEU A 1 102 ? -18.329 -12.575 7.976 1.00 90.88 102 LEU A N 1
ATOM 843 C CA . LEU A 1 102 ? -18.497 -14.013 7.739 1.00 90.88 102 LEU A CA 1
ATOM 844 C C . LEU A 1 102 ? -19.016 -14.740 8.989 1.00 90.88 102 LEU A C 1
ATOM 846 O O . LEU A 1 102 ? -19.921 -15.569 8.902 1.00 90.88 102 LEU A O 1
ATOM 850 N N . LYS A 1 103 ? -18.491 -14.400 10.174 1.00 90.50 103 LYS A N 1
ATOM 851 C CA . LYS A 1 103 ? -18.936 -14.988 11.447 1.00 90.50 103 LYS A CA 1
ATOM 852 C C . LYS A 1 103 ? -20.381 -14.616 11.796 1.00 90.50 103 LYS A C 1
ATOM 854 O O . LYS A 1 103 ? -21.102 -15.462 12.319 1.00 90.50 103 LYS A O 1
ATOM 859 N N . ASN A 1 104 ? -20.807 -13.385 11.509 1.00 88.62 104 ASN A N 1
ATOM 860 C CA . ASN A 1 104 ? -22.190 -12.950 11.724 1.00 88.62 104 ASN A CA 1
ATOM 861 C C . ASN A 1 104 ? -23.163 -13.601 10.733 1.00 88.62 104 ASN A C 1
ATOM 863 O O . ASN A 1 104 ? -24.224 -14.052 11.149 1.00 88.62 104 ASN A O 1
ATOM 867 N N . SER A 1 105 ? -22.783 -13.723 9.458 1.00 82.81 105 SER A N 1
ATOM 868 C CA . SER A 1 105 ? -23.592 -14.415 8.445 1.00 82.81 105 SER A CA 1
ATOM 869 C C . SER A 1 105 ? -23.826 -15.885 8.809 1.00 82.81 105 SER A C 1
ATOM 871 O O . SER A 1 105 ? -24.943 -16.376 8.685 1.00 82.81 105 SER A O 1
ATOM 873 N N . ARG A 1 106 ? -22.815 -16.559 9.374 1.00 79.62 106 ARG A N 1
ATOM 874 C CA . ARG A 1 106 ? -22.923 -17.955 9.823 1.00 79.62 106 ARG A CA 1
ATOM 875 C C . ARG A 1 106 ? -23.784 -18.158 11.077 1.00 79.62 106 ARG A C 1
ATOM 877 O O . ARG A 1 106 ? -24.233 -19.268 11.307 1.00 79.62 106 ARG A O 1
ATOM 884 N N . LYS A 1 107 ? -23.979 -17.124 11.904 1.00 67.81 107 LYS A N 1
ATOM 885 C CA . LYS A 1 107 ? -24.856 -17.167 13.094 1.00 67.81 107 LYS A CA 1
ATOM 886 C C . LYS A 1 107 ? -26.330 -16.885 12.783 1.00 67.81 107 LYS A C 1
ATOM 888 O O . LYS A 1 107 ? -27.167 -17.121 13.644 1.00 67.81 107 LYS A O 1
ATOM 893 N N . SER A 1 108 ? -26.619 -16.310 11.617 1.00 60.03 108 SER A N 1
ATOM 894 C CA . SER A 1 108 ? -27.973 -15.951 11.180 1.00 60.03 108 SER A CA 1
ATOM 895 C C . SER A 1 108 ? -28.648 -17.040 10.333 1.00 60.03 108 SER A C 1
ATOM 897 O O . SER A 1 108 ? -29.797 -16.851 9.939 1.00 60.03 108 SER A O 1
ATOM 899 N N . SER A 1 109 ? -27.929 -18.125 10.027 1.00 53.38 109 SER A N 1
ATOM 900 C CA . SER A 1 109 ? -28.429 -19.337 9.369 1.00 53.38 109 SER A CA 1
ATOM 901 C C . SER A 1 109 ? -28.571 -20.462 10.380 1.00 53.38 109 SER A C 1
ATOM 903 O O . SER A 1 109 ? -29.374 -21.366 10.074 1.00 53.38 109 SER A O 1
#

Radius of gyration: 19.05 Å; chains: 1; bounding box: 49×38×41 Å